Protein AF-A0A2V7ZBU6-F1 (afdb_monomer_lite)

pLDDT: mean 91.26, std 4.82, range [78.12, 98.06]

Sequence (153 aa):
MPVTIRVPEPNGTVTANSPTIQALNLNPANLALPVVNFLHNTGGKDDFYNLELTANRRMAGGWSLNASYAYRWNRDNANAYFGNNLRVRDDVANPNDAINTQDGRYVFNLWSAKINGTIDARWGLRITPAIRMQSGQPYARTFLATMNYGSQR

Radius of gyration: 23.95 Å; chains: 1; bounding box: 58×20×69 Å

Structure (mmCIF, N/CA/C/O backbone):
data_AF-A0A2V7ZBU6-F1
#
_entry.id   AF-A0A2V7ZBU6-F1
#
loop_
_atom_site.group_PDB
_atom_site.id
_atom_site.type_symbol
_atom_site.label_atom_id
_atom_site.label_alt_id
_atom_site.label_comp_id
_atom_site.label_asym_id
_atom_site.label_entity_id
_atom_site.label_seq_id
_atom_site.pdbx_PDB_ins_code
_atom_site.Cartn_x
_atom_site.Cartn_y
_atom_site.Cartn_z
_atom_site.occupancy
_atom_site.B_iso_or_equiv
_atom_site.auth_seq_id
_atom_site.auth_comp_id
_atom_site.auth_asym_id
_atom_site.auth_atom_id
_atom_site.pdbx_PDB_model_num
ATOM 1 N N . MET A 1 1 ? 14.310 6.261 -24.462 1.00 91.62 1 MET A N 1
ATOM 2 C CA . MET A 1 1 ? 13.533 7.115 -25.383 1.00 91.62 1 MET A CA 1
ATOM 3 C C . MET A 1 1 ? 12.139 7.290 -24.812 1.00 91.62 1 MET A C 1
ATOM 5 O O . MET A 1 1 ? 11.522 6.267 -24.543 1.00 91.62 1 MET A O 1
ATOM 9 N N . PRO A 1 2 ? 11.658 8.521 -24.577 1.00 92.94 2 PRO A N 1
ATOM 10 C CA . PRO A 1 2 ? 10.305 8.753 -24.072 1.00 92.94 2 PRO A CA 1
ATOM 11 C C . PRO A 1 2 ? 9.236 8.113 -24.962 1.00 92.94 2 PRO A C 1
ATOM 13 O O . PRO A 1 2 ? 9.356 8.128 -26.187 1.00 92.94 2 PRO A O 1
ATOM 16 N N . VAL A 1 3 ? 8.207 7.543 -24.345 1.00 94.06 3 VAL A N 1
ATOM 17 C CA . VAL A 1 3 ? 7.033 6.980 -25.010 1.00 94.06 3 VAL A CA 1
ATOM 18 C C . VAL A 1 3 ? 5.782 7.303 -24.200 1.00 94.06 3 VAL A C 1
ATOM 20 O O . VAL A 1 3 ? 5.770 7.194 -22.975 1.00 94.06 3 VAL A O 1
ATOM 23 N N . THR A 1 4 ? 4.716 7.681 -24.899 1.00 93.75 4 THR A N 1
ATOM 24 C CA . THR A 1 4 ? 3.403 7.917 -24.296 1.00 93.75 4 THR A CA 1
ATOM 25 C C . THR A 1 4 ? 2.603 6.621 -24.298 1.00 93.75 4 THR A C 1
ATOM 27 O O . THR A 1 4 ? 2.373 6.037 -25.357 1.00 93.75 4 THR A O 1
ATOM 30 N N . ILE A 1 5 ? 2.133 6.198 -23.128 1.00 91.94 5 ILE A N 1
ATOM 31 C CA . ILE A 1 5 ? 1.327 4.987 -22.954 1.00 91.94 5 ILE A CA 1
ATOM 32 C C . ILE A 1 5 ? -0.066 5.393 -22.509 1.00 91.94 5 ILE A C 1
ATOM 34 O O . ILE A 1 5 ? -0.221 6.155 -21.557 1.00 91.94 5 ILE A O 1
ATOM 38 N N . ARG A 1 6 ? -1.090 4.875 -23.187 1.00 92.00 6 ARG A N 1
ATOM 39 C CA . ARG A 1 6 ? -2.480 5.038 -22.757 1.00 92.00 6 ARG A CA 1
ATOM 40 C C . ARG A 1 6 ? -2.797 4.014 -21.680 1.00 92.00 6 ARG A C 1
ATOM 42 O O . ARG A 1 6 ? -2.558 2.824 -21.863 1.00 92.00 6 ARG A O 1
ATOM 49 N N . VAL A 1 7 ? -3.342 4.488 -20.571 1.00 91.00 7 VAL A N 1
ATOM 50 C CA . VAL A 1 7 ? -3.746 3.644 -19.456 1.00 91.00 7 VAL A CA 1
ATOM 51 C C . VAL A 1 7 ? -5.072 2.974 -19.813 1.00 91.00 7 VAL A C 1
ATOM 53 O O . VAL A 1 7 ? -6.025 3.690 -20.116 1.00 91.00 7 VAL A O 1
ATOM 56 N N . PRO A 1 8 ? -5.169 1.637 -19.780 1.00 90.50 8 PRO A N 1
ATOM 57 C CA . PRO A 1 8 ? -6.413 0.950 -20.083 1.00 90.50 8 PRO A CA 1
ATOM 58 C C . PRO A 1 8 ? -7.505 1.276 -19.056 1.00 90.50 8 PRO A C 1
ATOM 60 O O . PRO A 1 8 ? -7.246 1.557 -17.880 1.00 90.50 8 PRO A O 1
ATOM 63 N N . GLU A 1 9 ? -8.747 1.215 -19.516 1.00 88.00 9 GLU A N 1
ATOM 64 C CA . GLU A 1 9 ? -9.938 1.245 -18.678 1.00 88.00 9 GLU A CA 1
ATOM 65 C C . GLU A 1 9 ? -10.006 -0.006 -17.780 1.00 88.00 9 GLU A C 1
ATOM 67 O O . GLU A 1 9 ? -9.314 -0.994 -18.038 1.00 88.00 9 GLU A O 1
ATOM 72 N N . PRO A 1 10 ? -10.845 -0.025 -16.726 1.00 84.94 10 PRO A N 1
ATOM 73 C CA . PRO A 1 10 ? -10.968 -1.189 -15.840 1.00 84.94 10 PRO A CA 1
ATOM 74 C C . PRO A 1 10 ? -11.318 -2.509 -16.550 1.00 84.94 10 PRO A C 1
ATOM 76 O O . PRO A 1 10 ? -11.011 -3.579 -16.038 1.00 84.94 10 PRO A O 1
ATOM 79 N N . ASN A 1 11 ? -11.934 -2.445 -17.735 1.00 86.25 11 ASN A N 1
ATOM 80 C CA . ASN A 1 11 ? -12.237 -3.601 -18.587 1.00 86.25 11 ASN A CA 1
ATOM 81 C C . ASN A 1 11 ? -11.078 -4.000 -19.533 1.00 86.25 11 ASN A C 1
ATOM 83 O O . ASN A 1 11 ? -11.270 -4.836 -20.411 1.00 86.25 11 ASN A O 1
ATOM 87 N N . GLY A 1 12 ? -9.905 -3.374 -19.406 1.00 83.44 12 GLY A N 1
ATOM 88 C CA . GLY A 1 12 ? -8.722 -3.618 -20.234 1.00 83.44 12 GLY A CA 1
ATOM 89 C C . GLY A 1 12 ? -8.717 -2.904 -21.590 1.00 83.44 12 GLY A C 1
ATOM 90 O O . GLY A 1 12 ? -7.721 -2.981 -22.306 1.00 83.44 12 GLY A O 1
ATOM 91 N N . THR A 1 13 ? -9.790 -2.202 -21.963 1.00 88.44 13 THR A N 1
ATOM 92 C CA . THR A 1 13 ? -9.856 -1.503 -23.255 1.00 88.44 13 THR A CA 1
ATOM 93 C C . THR A 1 13 ? -9.084 -0.189 -23.225 1.00 88.44 13 THR A C 1
ATOM 95 O O . THR A 1 13 ? -9.035 0.496 -22.207 1.00 88.44 13 THR A O 1
ATOM 98 N N . VAL A 1 14 ? -8.476 0.180 -24.350 1.00 89.19 14 VAL A N 1
ATOM 99 C CA . VAL A 1 14 ? -7.797 1.469 -24.519 1.00 89.19 14 VAL A CA 1
ATOM 100 C C . VAL A 1 14 ? -8.620 2.322 -25.471 1.00 89.19 14 VAL A C 1
ATOM 102 O O . VAL A 1 14 ? -8.885 1.911 -26.599 1.00 89.19 14 VAL A O 1
ATOM 105 N N . THR A 1 15 ? -9.007 3.518 -25.034 1.00 88.56 15 THR A N 1
ATOM 106 C CA . THR A 1 15 ? -9.783 4.456 -25.853 1.00 88.56 15 THR A CA 1
ATOM 107 C C . THR A 1 15 ? -8.974 5.711 -26.181 1.00 88.56 15 THR A C 1
ATOM 109 O O . THR A 1 15 ? -7.960 6.018 -25.548 1.00 88.56 15 THR A O 1
ATOM 112 N N . ALA A 1 16 ? -9.425 6.474 -27.180 1.00 84.94 16 ALA A N 1
ATOM 113 C CA . ALA A 1 16 ? -8.779 7.727 -27.578 1.00 84.94 16 ALA A CA 1
ATOM 114 C C . ALA A 1 16 ? -8.754 8.786 -26.456 1.00 84.94 16 ALA A C 1
ATOM 116 O O . ALA A 1 16 ? -7.875 9.649 -26.460 1.00 84.94 16 ALA A O 1
ATOM 117 N N . ASN A 1 17 ? -9.659 8.680 -25.479 1.00 86.12 17 ASN A N 1
ATOM 118 C CA . ASN A 1 17 ? -9.763 9.592 -24.338 1.00 86.12 17 ASN A CA 1
ATOM 119 C C . ASN A 1 17 ? -9.152 9.018 -23.053 1.00 86.12 17 ASN A C 1
ATOM 121 O O . ASN A 1 17 ? -9.195 9.675 -22.015 1.00 86.12 17 ASN A O 1
ATOM 125 N N . SER A 1 18 ? -8.587 7.808 -23.104 1.00 89.25 18 SER A N 1
ATOM 126 C CA . SER A 1 18 ? -7.975 7.204 -21.927 1.00 89.25 18 SER A CA 1
ATOM 127 C C . SER A 1 18 ? -6.769 8.034 -21.456 1.00 89.25 18 SER A C 1
ATOM 129 O O . SER A 1 18 ? -6.002 8.517 -22.302 1.00 89.25 18 SER A O 1
ATOM 131 N N . PRO A 1 19 ? -6.572 8.184 -20.129 1.00 90.75 19 PRO A N 1
ATOM 132 C CA . PRO A 1 19 ? -5.430 8.898 -19.567 1.00 90.75 19 PRO A CA 1
ATOM 133 C C . PRO A 1 19 ? -4.103 8.365 -20.105 1.00 90.75 19 PRO A C 1
ATOM 135 O O . PRO A 1 19 ? -3.991 7.185 -20.435 1.00 90.75 19 PRO A O 1
ATOM 138 N N . THR A 1 20 ? -3.077 9.209 -20.153 1.00 92.31 20 THR A N 1
ATOM 139 C CA . THR A 1 20 ? -1.745 8.816 -20.629 1.00 92.31 20 THR A CA 1
ATOM 140 C C . THR A 1 20 ? -0.682 8.979 -19.557 1.00 92.31 20 THR A C 1
ATOM 142 O O . THR A 1 20 ? -0.715 9.953 -18.807 1.00 92.31 20 THR A O 1
ATOM 145 N N . ILE A 1 21 ? 0.301 8.083 -19.548 1.00 91.94 21 ILE A N 1
ATOM 146 C CA . ILE A 1 21 ? 1.533 8.207 -18.765 1.00 91.94 21 ILE A CA 1
ATOM 147 C C . ILE A 1 21 ? 2.746 8.296 -19.694 1.00 91.94 21 ILE A C 1
ATOM 149 O O . ILE A 1 21 ? 2.715 7.797 -20.821 1.00 91.94 21 ILE A O 1
ATOM 153 N N . GLN A 1 22 ? 3.814 8.930 -19.217 1.00 93.56 22 GLN A N 1
ATOM 154 C CA . GLN A 1 22 ? 5.112 8.917 -19.886 1.00 93.56 22 GLN A CA 1
ATOM 155 C C . GLN A 1 22 ? 5.959 7.774 -19.332 1.00 93.56 22 GLN A C 1
ATOM 157 O O . GLN A 1 22 ? 6.049 7.599 -18.120 1.00 93.56 22 GLN A O 1
ATOM 162 N N . ALA A 1 23 ? 6.587 7.026 -20.229 1.00 93.81 23 ALA A N 1
ATOM 163 C CA . ALA A 1 23 ? 7.519 5.955 -19.912 1.00 93.81 23 ALA A CA 1
ATOM 164 C C . ALA A 1 23 ? 8.720 6.008 -20.861 1.00 93.81 23 ALA A C 1
ATOM 166 O O . ALA A 1 23 ? 8.846 6.906 -21.696 1.00 93.81 23 ALA A O 1
ATOM 167 N N . LEU A 1 24 ? 9.629 5.049 -20.735 1.00 93.44 24 LEU A N 1
ATOM 168 C CA . LEU A 1 24 ? 10.883 4.999 -21.468 1.00 93.44 24 LEU A CA 1
ATOM 169 C C . LEU A 1 24 ? 11.039 3.659 -22.189 1.00 93.44 24 LEU A C 1
ATOM 171 O O . LEU A 1 24 ? 11.101 2.609 -21.561 1.00 93.44 24 LEU A O 1
ATOM 175 N N . ASN A 1 25 ? 11.170 3.719 -23.512 1.00 93.81 25 ASN A N 1
ATOM 176 C CA . ASN A 1 25 ? 11.621 2.627 -24.371 1.00 93.81 25 ASN A CA 1
ATOM 177 C C . ASN A 1 25 ? 13.152 2.573 -24.455 1.00 93.81 25 ASN A C 1
ATOM 179 O O . ASN A 1 25 ? 13.834 3.596 -24.297 1.00 93.81 25 ASN A O 1
ATOM 183 N N . LEU A 1 26 ? 13.698 1.407 -24.807 1.00 91.31 26 LEU A N 1
ATOM 184 C CA . LEU A 1 26 ? 15.095 1.311 -25.223 1.00 91.31 26 LEU A CA 1
ATOM 185 C C . LEU A 1 26 ? 15.318 2.090 -26.527 1.00 91.31 26 LEU A C 1
ATOM 187 O O . LEU A 1 26 ? 14.432 2.198 -27.377 1.00 91.31 26 LEU A O 1
ATOM 191 N N . ASN A 1 27 ? 16.519 2.644 -26.689 1.00 92.56 27 ASN A N 1
ATOM 192 C CA . ASN A 1 27 ? 16.943 3.234 -27.958 1.00 92.56 27 ASN A CA 1
ATOM 193 C C . ASN A 1 27 ? 16.979 2.139 -29.050 1.00 92.56 27 ASN A C 1
ATOM 195 O O . ASN A 1 27 ? 17.587 1.098 -28.792 1.00 92.56 27 ASN A O 1
ATOM 199 N N . PRO A 1 28 ? 16.389 2.347 -30.248 1.00 91.56 28 PRO A N 1
ATOM 200 C CA . PRO A 1 28 ? 16.443 1.380 -31.348 1.00 91.56 28 PRO A CA 1
ATOM 201 C C . PRO A 1 28 ? 17.849 0.863 -31.681 1.00 91.56 28 PRO A C 1
ATOM 203 O O . PRO A 1 28 ? 18.005 -0.321 -31.963 1.00 91.56 28 PRO A O 1
ATOM 206 N N . ALA A 1 29 ? 18.878 1.711 -31.581 1.00 92.06 29 ALA A N 1
ATOM 207 C CA . ALA A 1 29 ? 20.262 1.291 -31.807 1.00 92.06 29 ALA A CA 1
ATOM 208 C C . ALA A 1 29 ? 20.732 0.242 -30.782 1.00 92.06 29 ALA A C 1
ATOM 210 O O . ALA A 1 29 ? 21.437 -0.694 -31.141 1.00 92.06 29 ALA A O 1
ATOM 211 N N . ASN A 1 30 ? 20.300 0.363 -29.523 1.00 89.75 30 ASN A N 1
ATOM 212 C CA . ASN A 1 30 ? 20.647 -0.576 -28.455 1.00 89.75 30 ASN A CA 1
ATOM 213 C C . ASN A 1 30 ? 19.804 -1.855 -28.526 1.00 89.75 30 ASN A C 1
ATOM 215 O O . ASN A 1 30 ? 20.267 -2.905 -28.102 1.00 89.75 30 ASN A O 1
ATOM 219 N N . LEU A 1 31 ? 18.580 -1.771 -29.059 1.00 89.31 31 LEU A N 1
ATOM 220 C CA . LEU A 1 31 ? 17.699 -2.926 -29.251 1.00 89.31 31 LEU A CA 1
ATOM 221 C C . LEU A 1 31 ? 18.249 -3.909 -30.298 1.00 89.31 31 LEU A C 1
ATOM 223 O O . LEU A 1 31 ? 17.988 -5.103 -30.213 1.00 89.31 31 LEU A O 1
ATOM 227 N N . ALA A 1 32 ? 19.007 -3.407 -31.276 1.00 90.56 32 ALA A N 1
ATOM 228 C CA . ALA A 1 32 ? 19.638 -4.218 -32.315 1.00 90.56 32 ALA A CA 1
ATOM 229 C C . ALA A 1 32 ? 20.928 -4.927 -31.852 1.00 90.56 32 ALA A C 1
ATOM 231 O O . ALA A 1 32 ? 21.475 -5.743 -32.594 1.00 90.56 32 ALA A O 1
ATOM 232 N N . LEU A 1 33 ? 21.436 -4.610 -30.656 1.00 91.75 33 LEU A N 1
ATOM 233 C CA . LEU A 1 33 ? 22.631 -5.246 -30.109 1.00 91.75 33 LEU A CA 1
ATOM 234 C C . LEU A 1 33 ? 22.292 -6.613 -29.489 1.00 91.75 33 LEU A C 1
ATOM 236 O O . LEU A 1 33 ? 21.185 -6.802 -28.981 1.00 91.75 33 LEU A O 1
ATOM 240 N N . PRO A 1 34 ? 23.242 -7.567 -29.469 1.00 91.31 34 PRO A N 1
ATOM 241 C CA . PRO A 1 34 ? 23.078 -8.809 -28.723 1.00 91.31 34 PRO A CA 1
ATOM 242 C C . PRO A 1 34 ? 22.784 -8.553 -27.239 1.00 91.31 34 PRO A C 1
ATOM 244 O O . PRO A 1 34 ? 23.379 -7.672 -26.616 1.00 91.31 34 PRO A O 1
ATOM 247 N N . VAL A 1 35 ? 21.893 -9.358 -26.658 1.00 87.81 35 VAL A N 1
ATOM 248 C CA . VAL A 1 35 ? 21.558 -9.277 -25.231 1.00 87.81 35 VAL A CA 1
ATOM 249 C C . VAL A 1 35 ? 22.751 -9.731 -24.393 1.00 87.81 35 VAL A C 1
ATOM 251 O O . VAL A 1 35 ? 23.244 -10.847 -24.554 1.00 87.81 35 VAL A O 1
ATOM 254 N N . VAL A 1 36 ? 23.177 -8.883 -23.457 1.00 87.75 36 VAL A N 1
ATOM 255 C CA . VAL A 1 36 ? 24.208 -9.206 -22.466 1.00 87.75 36 VAL A CA 1
ATOM 256 C C . VAL A 1 36 ? 23.559 -9.304 -21.092 1.00 87.75 36 VAL A C 1
ATOM 258 O O . VAL A 1 36 ? 22.963 -8.344 -20.609 1.00 87.75 36 VAL A O 1
ATOM 261 N N . ASN A 1 37 ? 23.700 -10.461 -20.450 1.00 84.50 37 ASN A N 1
ATOM 262 C CA . ASN A 1 37 ? 23.246 -10.673 -19.080 1.00 84.50 37 ASN A CA 1
ATOM 263 C C . ASN A 1 37 ? 24.413 -10.453 -18.120 1.00 84.50 37 ASN A C 1
ATOM 265 O O . ASN A 1 37 ? 25.474 -11.051 -18.287 1.00 84.50 37 ASN A O 1
ATOM 269 N N . PHE A 1 38 ? 24.205 -9.630 -17.098 1.00 83.50 38 PHE A N 1
ATOM 270 C CA . PHE A 1 38 ? 25.185 -9.410 -16.043 1.00 83.50 38 PHE A CA 1
ATOM 271 C C . PHE A 1 38 ? 24.516 -9.469 -14.675 1.00 83.50 38 PHE A C 1
ATOM 273 O O . PHE A 1 38 ? 23.370 -9.050 -14.497 1.00 83.50 38 PHE A O 1
ATOM 280 N N . LEU A 1 39 ? 25.253 -10.001 -13.705 1.00 85.25 39 LEU A N 1
ATOM 281 C CA . LEU A 1 39 ? 24.860 -9.995 -12.307 1.00 85.25 39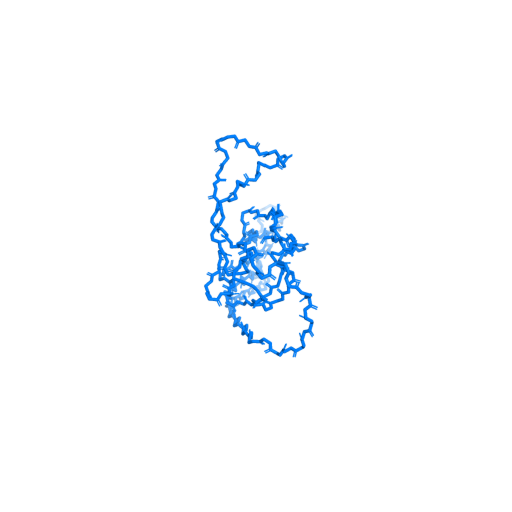 LEU A CA 1
ATOM 282 C C . LEU A 1 39 ? 25.474 -8.764 -11.648 1.00 85.25 39 LEU A C 1
ATOM 284 O O . LEU A 1 39 ? 26.683 -8.555 -11.721 1.00 85.25 39 LEU A O 1
ATOM 288 N N . HIS A 1 40 ? 24.644 -7.961 -11.001 1.00 82.88 40 HIS A N 1
ATOM 289 C CA . HIS A 1 40 ? 25.096 -6.866 -10.161 1.00 82.88 40 HIS A CA 1
ATOM 290 C C . HIS A 1 40 ? 24.174 -6.756 -8.953 1.00 82.88 40 HIS A C 1
ATOM 292 O O . HIS A 1 40 ? 22.998 -7.110 -9.033 1.00 82.88 40 HIS A O 1
ATOM 298 N N . ASN A 1 41 ? 24.719 -6.259 -7.847 1.00 80.56 41 ASN A N 1
ATOM 299 C CA . ASN A 1 41 ? 23.907 -5.881 -6.705 1.00 80.56 41 ASN A CA 1
ATOM 300 C C . ASN A 1 41 ? 23.360 -4.485 -6.961 1.00 80.56 41 ASN A C 1
ATOM 302 O O . ASN A 1 41 ? 24.113 -3.538 -7.196 1.00 80.56 41 ASN A O 1
ATOM 306 N N . THR A 1 42 ? 22.049 -4.372 -6.912 1.00 78.12 42 THR A N 1
ATOM 307 C CA . THR A 1 42 ? 21.342 -3.106 -6.953 1.00 78.12 42 THR A CA 1
ATOM 308 C C . THR A 1 42 ? 21.223 -2.534 -5.548 1.00 78.12 42 THR A C 1
ATOM 310 O O . THR A 1 42 ? 21.148 -3.255 -4.551 1.00 78.12 42 THR A O 1
ATOM 313 N N . GLY A 1 43 ? 21.261 -1.206 -5.453 1.00 78.69 43 GLY A N 1
ATOM 314 C CA . GLY A 1 43 ? 20.958 -0.530 -4.199 1.00 78.69 43 GLY A CA 1
ATOM 315 C C . GLY A 1 43 ? 19.468 -0.654 -3.893 1.00 78.69 43 GLY A C 1
ATOM 316 O O . GLY A 1 43 ? 18.632 -0.433 -4.766 1.00 78.69 43 GLY A O 1
ATOM 317 N N . GLY A 1 44 ? 19.143 -0.966 -2.645 1.00 82.31 44 GLY A N 1
ATOM 318 C CA . GLY A 1 44 ? 17.779 -0.985 -2.131 1.00 82.31 44 GLY A CA 1
ATOM 319 C C . GLY A 1 44 ? 17.781 -0.561 -0.672 1.00 82.31 44 GLY A C 1
ATOM 320 O O . GLY A 1 44 ? 18.745 -0.815 0.055 1.00 82.31 44 GLY A O 1
ATOM 321 N N . LYS A 1 45 ? 16.726 0.133 -0.246 1.00 87.75 45 LYS A N 1
ATOM 322 C CA . LYS A 1 45 ? 16.552 0.510 1.153 1.00 87.75 45 LYS A CA 1
ATOM 323 C C . LYS A 1 45 ? 15.083 0.443 1.523 1.00 87.75 45 LYS A C 1
ATOM 325 O O . LYS A 1 45 ? 14.246 1.048 0.859 1.00 87.75 45 LYS A O 1
ATOM 330 N N . ASP A 1 46 ? 14.811 -0.155 2.671 1.00 91.81 46 ASP A N 1
ATOM 331 C CA . ASP A 1 46 ? 13.473 -0.228 3.236 1.00 91.81 46 ASP A CA 1
ATOM 332 C C . ASP A 1 46 ? 13.469 0.412 4.618 1.00 91.81 46 ASP A C 1
ATOM 334 O O . ASP A 1 46 ? 14.248 0.046 5.493 1.00 91.81 46 ASP A O 1
ATOM 338 N N . ASP A 1 47 ? 12.602 1.405 4.795 1.00 95.06 47 ASP A N 1
ATOM 339 C CA . ASP A 1 47 ? 12.394 2.094 6.058 1.00 95.06 47 ASP A CA 1
ATOM 340 C C . ASP A 1 47 ? 10.927 1.900 6.449 1.00 95.06 47 ASP A C 1
ATOM 342 O O . ASP A 1 47 ? 10.012 2.262 5.701 1.00 95.06 47 ASP A O 1
ATOM 346 N N . PHE A 1 48 ? 10.709 1.336 7.635 1.00 95.50 48 PHE A N 1
ATOM 347 C CA . PHE A 1 48 ? 9.384 1.096 8.191 1.00 95.50 48 PHE A CA 1
ATOM 348 C C . PHE A 1 48 ? 9.277 1.736 9.563 1.00 95.50 48 PHE A C 1
ATOM 350 O O . PHE A 1 48 ? 10.134 1.540 10.423 1.00 95.50 48 PHE A O 1
ATOM 357 N N . TYR A 1 49 ? 8.190 2.465 9.772 1.00 97.19 49 TYR A N 1
ATOM 358 C CA . TYR A 1 49 ? 7.910 3.140 11.024 1.00 97.19 49 TYR A CA 1
ATOM 359 C C . TYR A 1 49 ? 6.501 2.786 11.471 1.00 97.19 49 TYR A C 1
ATOM 361 O O . TYR A 1 49 ? 5.562 2.857 10.676 1.00 97.19 49 TYR A O 1
ATOM 369 N N . ASN A 1 50 ? 6.365 2.415 12.742 1.00 97.00 50 ASN A N 1
ATOM 370 C CA . ASN A 1 50 ? 5.103 1.983 13.323 1.00 97.00 50 ASN A CA 1
ATOM 371 C C . ASN A 1 50 ? 4.786 2.810 14.569 1.00 97.00 50 ASN A C 1
ATOM 373 O O . ASN A 1 50 ? 5.654 3.066 15.403 1.00 97.00 50 ASN A O 1
ATOM 377 N N . LEU A 1 51 ? 3.518 3.176 14.701 1.00 97.50 51 LEU A N 1
ATOM 378 C CA . LEU A 1 51 ? 2.906 3.703 15.909 1.00 97.50 51 LEU A CA 1
ATOM 379 C C . LEU A 1 51 ? 1.780 2.753 16.312 1.00 97.50 51 LEU A C 1
ATOM 381 O O . LEU A 1 51 ? 0.823 2.558 15.560 1.00 97.50 51 LEU A O 1
ATOM 385 N N . GLU A 1 52 ? 1.883 2.190 17.510 1.00 97.88 52 GLU A N 1
ATOM 386 C CA . GLU A 1 52 ? 0.913 1.235 18.038 1.00 97.88 52 GLU A CA 1
ATOM 387 C C . GLU A 1 52 ? 0.353 1.736 19.367 1.00 97.88 52 GLU A C 1
ATOM 389 O O . GLU A 1 52 ? 1.092 2.077 20.289 1.00 97.88 52 GLU A O 1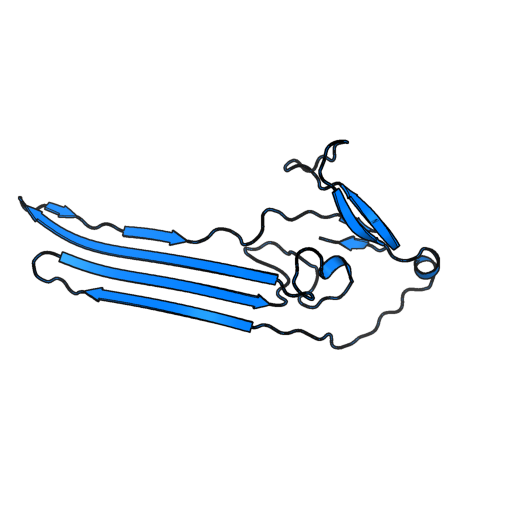
ATOM 394 N N . LEU A 1 53 ? -0.974 1.784 19.462 1.00 98.06 53 LEU A N 1
ATOM 395 C CA . LEU A 1 53 ? -1.707 2.167 20.661 1.00 98.06 53 LEU A CA 1
ATOM 396 C C . LEU A 1 53 ? -2.631 1.025 21.057 1.00 98.06 53 LEU A C 1
ATOM 398 O O . LEU A 1 53 ? -3.399 0.510 20.242 1.00 98.06 53 LEU A O 1
ATOM 402 N N . THR A 1 54 ? -2.589 0.647 22.328 1.00 97.69 54 THR A N 1
ATOM 403 C CA . THR A 1 54 ? -3.476 -0.376 22.880 1.00 97.69 54 THR A CA 1
ATOM 404 C C . THR A 1 54 ? -4.120 0.136 24.157 1.00 97.69 54 THR A C 1
ATOM 406 O O . THR A 1 54 ? -3.492 0.815 24.966 1.00 97.69 54 THR A O 1
ATOM 409 N N . ALA A 1 55 ? -5.401 -0.170 24.324 1.00 97.06 55 ALA A N 1
ATOM 410 C CA . ALA A 1 55 ? -6.158 0.167 25.514 1.00 97.06 55 ALA A CA 1
ATOM 411 C C . ALA A 1 55 ? -6.939 -1.058 25.974 1.00 97.06 55 ALA A C 1
ATOM 413 O O . ALA A 1 55 ? -7.630 -1.718 25.192 1.00 97.06 55 ALA A O 1
ATOM 414 N N . ASN A 1 56 ? -6.846 -1.355 27.266 1.00 97.81 56 ASN A N 1
ATOM 415 C CA . ASN A 1 56 ? -7.602 -2.430 27.876 1.00 97.81 56 ASN A CA 1
ATOM 416 C C . ASN A 1 56 ? -8.228 -1.967 29.184 1.00 97.81 56 ASN A C 1
ATOM 418 O O . ASN A 1 56 ? -7.569 -1.382 30.040 1.00 97.81 56 ASN A O 1
ATOM 422 N N . ARG A 1 57 ? -9.506 -2.293 29.342 1.00 97.06 57 ARG A N 1
ATOM 423 C CA . ARG A 1 57 ? -10.233 -2.162 30.589 1.00 97.06 57 ARG A CA 1
ATOM 424 C C . ARG A 1 57 ? -10.985 -3.455 30.849 1.00 97.06 57 ARG A C 1
ATOM 426 O O . ARG A 1 57 ? -11.839 -3.867 30.062 1.00 97.06 57 ARG A O 1
ATOM 433 N N . ARG A 1 58 ? -10.674 -4.076 31.984 1.00 96.06 58 ARG A N 1
ATOM 434 C CA . ARG A 1 58 ? -11.435 -5.215 32.504 1.00 96.06 58 ARG A CA 1
ATOM 435 C C . ARG A 1 58 ? -12.840 -4.773 32.906 1.00 96.06 58 ARG A C 1
ATOM 437 O O . ARG A 1 58 ? -13.084 -3.586 33.103 1.00 96.06 58 ARG A O 1
ATOM 444 N N . MET A 1 59 ? -13.755 -5.732 33.024 1.00 96.56 59 MET A N 1
ATOM 445 C CA . MET A 1 59 ? -15.135 -5.452 33.412 1.00 96.56 59 MET A CA 1
ATOM 446 C C . MET A 1 59 ? -15.175 -4.709 34.752 1.00 96.56 59 MET A C 1
ATOM 448 O O . MET A 1 59 ? -14.778 -5.253 35.779 1.00 96.56 59 MET A O 1
ATOM 452 N N . ALA A 1 60 ? -15.630 -3.460 34.729 1.00 95.31 60 ALA A N 1
ATOM 453 C CA . ALA A 1 60 ? -15.766 -2.621 35.912 1.00 95.31 60 ALA A CA 1
ATOM 454 C C . ALA A 1 60 ? -16.877 -1.593 35.690 1.00 95.31 60 ALA A C 1
ATOM 456 O O . ALA A 1 60 ? -17.000 -1.029 34.600 1.00 95.31 60 ALA A O 1
ATOM 457 N N . GLY A 1 61 ? -17.701 -1.332 36.706 1.00 93.06 61 GLY A N 1
ATOM 458 C CA . GLY A 1 61 ? -18.806 -0.371 36.590 1.00 93.06 61 GLY A CA 1
ATOM 459 C C . GLY A 1 61 ? -19.743 -0.648 35.405 1.00 93.06 61 GLY A C 1
ATOM 460 O O . GLY A 1 61 ? -20.163 0.291 34.739 1.00 93.06 61 GLY A O 1
ATOM 461 N N . GLY A 1 62 ? -19.996 -1.926 35.094 1.00 95.06 62 GLY A N 1
ATOM 462 C CA . GLY A 1 62 ? -20.918 -2.337 34.030 1.00 95.06 62 GLY A CA 1
ATOM 463 C C . GLY A 1 62 ? -20.358 -2.324 32.605 1.00 95.06 62 GLY A C 1
ATOM 464 O O . GLY A 1 62 ? -21.128 -2.525 31.673 1.00 95.06 62 GLY A O 1
ATOM 465 N N . TRP A 1 63 ? -19.054 -2.112 32.390 1.00 96.81 63 TRP A N 1
ATOM 466 C CA . TRP A 1 63 ? -18.489 -2.205 31.038 1.00 96.81 63 TRP A CA 1
ATOM 467 C C . TRP A 1 63 ? -17.052 -2.722 30.982 1.00 96.81 63 TRP A C 1
ATOM 469 O O . TRP A 1 63 ? -16.313 -2.657 31.965 1.00 96.81 63 TRP A O 1
ATOM 479 N N . SER A 1 64 ? -16.644 -3.216 29.815 1.00 97.88 64 SER A N 1
ATOM 480 C CA . SER A 1 64 ? -15.274 -3.591 29.460 1.00 97.88 64 SER A CA 1
ATOM 481 C C . SER A 1 64 ? -14.905 -3.036 28.085 1.00 97.88 64 SER A C 1
ATOM 483 O O . SER A 1 64 ? -15.775 -2.738 27.265 1.00 97.88 64 SER A O 1
ATOM 485 N N . LEU A 1 65 ? -13.604 -2.895 27.834 1.00 97.56 65 LEU A N 1
ATOM 486 C CA . LEU A 1 65 ? -13.081 -2.403 26.563 1.00 97.56 65 LEU A CA 1
ATOM 487 C C . LEU A 1 65 ? -11.749 -3.069 26.234 1.00 97.56 65 LEU A C 1
ATOM 489 O O . LEU A 1 65 ? -10.865 -3.208 27.079 1.00 97.56 65 LEU A O 1
ATOM 493 N N . ASN A 1 66 ? -11.579 -3.412 24.972 1.00 97.94 66 ASN A N 1
ATOM 494 C CA . ASN A 1 66 ? -10.308 -3.735 24.363 1.00 97.94 66 ASN A CA 1
ATOM 495 C C . ASN A 1 66 ? -10.252 -3.020 23.009 1.00 97.94 66 ASN A C 1
ATOM 497 O O . ASN A 1 66 ? -11.080 -3.246 22.127 1.00 97.94 66 ASN A O 1
ATOM 501 N N . ALA A 1 67 ? -9.292 -2.115 22.875 1.00 97.75 67 ALA A N 1
ATOM 502 C CA . ALA A 1 67 ? -9.081 -1.343 21.667 1.00 97.75 67 ALA A CA 1
ATOM 503 C C . ALA A 1 67 ? -7.611 -1.405 21.254 1.00 97.75 67 ALA A C 1
ATOM 505 O O . ALA A 1 67 ? -6.710 -1.401 22.095 1.00 97.75 67 ALA A O 1
ATOM 506 N N . SER A 1 68 ? -7.375 -1.447 19.950 1.00 97.94 68 SER A N 1
ATOM 507 C CA . SER A 1 68 ? -6.047 -1.400 19.352 1.00 97.94 68 SER A CA 1
ATOM 508 C C . SER A 1 68 ? -6.073 -0.515 18.118 1.00 97.94 68 SER A C 1
ATOM 510 O O . SER A 1 68 ? -6.983 -0.642 17.294 1.00 97.94 68 SER A O 1
ATOM 512 N N . TYR A 1 69 ? -5.052 0.312 17.960 1.00 98.00 69 TYR A N 1
ATOM 513 C CA . TYR A 1 69 ? -4.802 1.100 16.766 1.00 98.00 69 TYR A CA 1
ATOM 514 C C . TYR A 1 69 ? -3.351 0.902 16.341 1.00 98.00 69 TYR A C 1
ATOM 516 O O . TYR A 1 69 ? -2.445 1.010 17.163 1.00 98.00 69 TYR A O 1
ATOM 524 N N . ALA A 1 70 ? -3.140 0.607 15.066 1.00 98.06 70 ALA A N 1
ATOM 525 C CA . ALA A 1 70 ? -1.818 0.490 14.472 1.00 98.06 70 ALA A CA 1
ATOM 526 C C . ALA A 1 70 ? -1.752 1.405 13.255 1.00 98.06 70 ALA A C 1
ATOM 528 O O . ALA A 1 70 ? -2.633 1.353 12.397 1.00 98.06 70 ALA A O 1
ATOM 529 N N . TYR A 1 71 ? -0.710 2.222 13.182 1.00 97.50 71 TYR A N 1
ATOM 530 C CA . TYR A 1 71 ? -0.408 3.094 12.058 1.00 97.50 71 TYR A CA 1
ATOM 531 C C . TYR A 1 71 ? 1.023 2.829 11.610 1.00 97.50 71 TYR A C 1
ATOM 533 O O . TYR A 1 71 ? 1.949 2.881 12.414 1.00 97.50 71 TYR A O 1
ATOM 541 N N . ARG A 1 72 ? 1.200 2.540 10.326 1.00 95.56 72 ARG A N 1
ATOM 542 C CA . ARG A 1 72 ? 2.495 2.296 9.702 1.00 95.56 72 ARG A CA 1
ATOM 543 C C . ARG A 1 72 ? 2.691 3.282 8.570 1.00 95.56 72 ARG A C 1
ATOM 545 O O . ARG A 1 72 ? 1.777 3.502 7.782 1.00 95.56 72 ARG A O 1
ATOM 552 N N . TRP A 1 73 ? 3.892 3.818 8.451 1.00 95.56 73 TRP A N 1
ATOM 553 C CA . TRP A 1 73 ? 4.329 4.527 7.257 1.00 95.56 73 TRP A CA 1
ATOM 554 C C . TRP A 1 73 ? 5.665 3.968 6.800 1.00 95.56 73 TRP A C 1
ATOM 556 O O . TRP A 1 73 ? 6.459 3.455 7.595 1.00 95.56 73 TRP A O 1
ATOM 566 N N . ASN A 1 74 ? 5.875 4.003 5.493 1.00 94.25 74 ASN A N 1
ATOM 567 C CA . ASN A 1 74 ? 6.985 3.311 4.870 1.00 94.25 74 ASN A CA 1
ATOM 568 C C . ASN A 1 74 ? 7.579 4.113 3.725 1.00 94.25 74 ASN A C 1
ATOM 570 O O . ASN A 1 74 ? 6.919 4.931 3.083 1.00 94.25 74 ASN A O 1
ATOM 574 N N . ARG A 1 75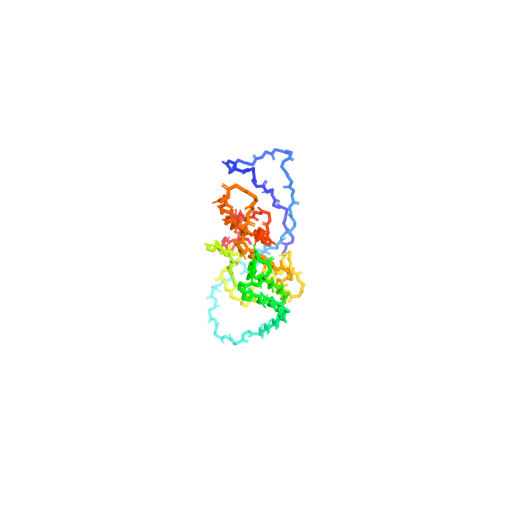 ? 8.850 3.818 3.481 1.00 94.81 75 ARG A N 1
ATOM 575 C CA . ARG A 1 75 ? 9.540 4.100 2.236 1.00 94.81 75 ARG A CA 1
ATOM 576 C C . ARG A 1 75 ? 10.251 2.807 1.871 1.00 94.81 75 ARG A C 1
ATOM 578 O O . ARG A 1 75 ? 11.189 2.432 2.565 1.00 94.81 75 ARG A O 1
ATOM 585 N N . ASP A 1 76 ? 9.798 2.082 0.860 1.00 92.38 76 ASP A N 1
ATOM 586 C CA . ASP A 1 76 ? 10.370 0.760 0.582 1.00 92.38 76 ASP A CA 1
ATOM 587 C C . ASP A 1 76 ? 10.429 0.401 -0.901 1.00 92.38 76 ASP A C 1
ATOM 589 O O . ASP A 1 76 ? 9.801 1.016 -1.765 1.00 92.38 76 ASP A O 1
ATOM 593 N N . ASN A 1 77 ? 11.271 -0.580 -1.174 1.00 92.56 77 ASN A N 1
ATOM 594 C CA . ASN A 1 77 ? 11.562 -1.153 -2.462 1.00 92.56 77 ASN A CA 1
ATOM 595 C C . ASN A 1 77 ? 10.749 -2.437 -2.708 1.00 92.56 77 ASN A C 1
ATOM 597 O O . ASN A 1 77 ? 11.072 -3.172 -3.615 1.00 92.56 77 ASN A O 1
ATOM 601 N N . ALA A 1 78 ? 9.671 -2.751 -1.987 1.00 89.81 78 ALA A N 1
ATOM 602 C CA . ALA A 1 78 ? 8.926 -3.976 -2.287 1.00 89.81 78 ALA A CA 1
ATOM 603 C C . ALA A 1 78 ? 8.371 -3.962 -3.723 1.00 89.81 78 ALA A C 1
ATOM 605 O O . ALA A 1 78 ? 8.010 -2.914 -4.279 1.00 89.81 78 ALA A O 1
ATOM 606 N N . ASN A 1 79 ? 8.294 -5.139 -4.336 1.00 89.38 79 ASN A N 1
ATOM 607 C CA . ASN A 1 79 ? 7.760 -5.320 -5.681 1.00 89.38 79 ASN A CA 1
ATOM 608 C C . ASN A 1 79 ? 6.253 -5.560 -5.725 1.00 89.38 79 ASN A C 1
ATOM 610 O O . ASN A 1 79 ? 5.680 -5.538 -6.814 1.00 89.38 79 ASN A O 1
ATOM 614 N N . ALA A 1 80 ? 5.609 -5.806 -4.584 1.00 89.69 80 ALA A N 1
ATOM 615 C CA . ALA A 1 80 ? 4.215 -6.212 -4.520 1.00 89.69 80 ALA A CA 1
ATOM 616 C C . ALA A 1 80 ? 3.539 -5.782 -3.216 1.00 89.69 80 ALA A C 1
ATOM 618 O O . ALA A 1 80 ? 4.127 -5.844 -2.137 1.00 89.69 80 ALA A O 1
ATOM 619 N N . TYR A 1 81 ? 2.250 -5.447 -3.309 1.00 90.12 81 TYR A N 1
ATOM 620 C CA . TYR A 1 81 ? 1.390 -5.227 -2.147 1.00 90.12 81 TYR A CA 1
ATOM 621 C C . TYR A 1 81 ? 0.002 -5.815 -2.378 1.00 90.12 81 TYR A C 1
ATOM 623 O O . TYR A 1 81 ? -0.569 -5.711 -3.467 1.00 90.12 81 TYR A O 1
ATOM 631 N N . PHE A 1 82 ? -0.575 -6.391 -1.318 1.00 86.19 82 PHE A N 1
ATOM 632 C CA . PHE A 1 82 ? -1.914 -6.993 -1.341 1.00 86.19 82 PHE A CA 1
ATOM 633 C C . PHE A 1 82 ? -2.086 -8.043 -2.457 1.00 86.19 82 PHE A C 1
ATOM 635 O O . PHE A 1 82 ? -3.133 -8.107 -3.094 1.00 86.19 82 PHE A O 1
ATOM 642 N N . GLY A 1 83 ? -1.045 -8.845 -2.711 1.00 86.50 83 GLY A N 1
ATOM 643 C CA . GLY A 1 83 ? -1.060 -9.912 -3.719 1.00 86.50 83 GLY A CA 1
ATOM 644 C C . GLY A 1 83 ? -0.901 -9.444 -5.168 1.00 86.50 83 GLY A C 1
ATOM 645 O O . GLY A 1 83 ? -0.895 -10.279 -6.066 1.00 86.50 83 GLY A O 1
ATOM 646 N N . ASN A 1 84 ? -0.734 -8.141 -5.412 1.00 87.81 84 ASN A N 1
ATOM 647 C CA . ASN A 1 84 ? -0.448 -7.612 -6.741 1.00 87.81 84 ASN A CA 1
ATOM 648 C C . ASN A 1 84 ? 0.999 -7.137 -6.820 1.00 87.81 84 ASN A C 1
ATOM 650 O O . ASN A 1 84 ? 1.420 -6.304 -6.019 1.00 87.81 84 ASN A O 1
ATOM 654 N N . ASN A 1 85 ? 1.731 -7.603 -7.828 1.00 88.75 85 ASN A N 1
ATOM 655 C CA . ASN A 1 85 ? 3.004 -7.004 -8.216 1.00 88.75 85 ASN A CA 1
ATOM 656 C C . ASN A 1 85 ? 2.765 -5.582 -8.732 1.00 88.75 85 ASN A C 1
ATOM 658 O O . ASN A 1 85 ? 1.806 -5.355 -9.468 1.00 88.75 85 ASN A O 1
ATOM 662 N N . LEU A 1 86 ? 3.626 -4.643 -8.370 1.00 87.94 86 LEU A N 1
ATOM 663 C CA . LEU A 1 86 ? 3.711 -3.299 -8.938 1.00 87.94 86 LEU A CA 1
ATOM 664 C C . LEU A 1 86 ? 4.937 -3.171 -9.854 1.00 87.94 86 LEU A C 1
ATOM 666 O O . LEU A 1 86 ? 4.935 -2.334 -10.741 1.00 87.94 86 LEU A O 1
ATOM 670 N N . ARG A 1 87 ? 5.941 -4.038 -9.684 1.00 86.88 87 ARG A N 1
ATOM 671 C CA . ARG A 1 87 ? 7.136 -4.146 -10.535 1.00 86.88 87 ARG A CA 1
ATOM 672 C C . ARG A 1 87 ? 7.652 -5.585 -10.551 1.00 86.88 87 ARG A C 1
ATOM 674 O O . ARG A 1 87 ? 7.141 -6.450 -9.836 1.00 86.88 87 ARG A O 1
ATOM 681 N N . VAL A 1 88 ? 8.632 -5.861 -11.409 1.00 83.19 88 VAL A N 1
ATOM 682 C CA . VAL A 1 88 ? 9.165 -7.221 -11.622 1.00 83.19 88 VAL A CA 1
ATOM 683 C C . VAL A 1 88 ? 10.094 -7.662 -10.484 1.00 83.19 88 VAL A C 1
ATOM 685 O O . VAL A 1 88 ? 10.114 -8.839 -10.130 1.00 83.19 88 VAL A O 1
ATOM 688 N N . ARG A 1 89 ? 10.859 -6.732 -9.911 1.00 83.69 89 ARG A N 1
ATOM 689 C CA . ARG A 1 89 ? 11.840 -6.967 -8.839 1.00 83.69 89 ARG A CA 1
ATOM 690 C C . ARG A 1 89 ? 11.702 -5.897 -7.761 1.00 83.69 89 ARG A C 1
ATOM 692 O O . ARG A 1 89 ? 11.033 -4.902 -8.006 1.00 83.69 89 ARG A O 1
ATOM 699 N N . ASP A 1 90 ? 12.254 -6.129 -6.574 1.00 83.75 90 ASP A N 1
ATOM 700 C CA . ASP A 1 90 ? 12.160 -5.167 -5.464 1.00 83.75 90 ASP A CA 1
ATOM 701 C C . ASP A 1 90 ? 12.996 -3.901 -5.773 1.00 83.75 90 ASP A C 1
ATOM 703 O O . ASP A 1 90 ? 12.587 -2.742 -5.666 1.00 83.75 90 ASP A O 1
ATOM 707 N N . ASP A 1 91 ? 14.188 -4.107 -6.297 1.00 80.94 91 ASP A N 1
ATOM 708 C CA . ASP A 1 91 ? 15.060 -3.046 -6.756 1.00 80.94 91 ASP A CA 1
ATOM 709 C C . ASP A 1 91 ? 14.567 -2.349 -8.036 1.00 80.94 91 ASP A C 1
ATOM 711 O O . ASP A 1 91 ? 13.838 -2.902 -8.861 1.00 80.94 91 ASP A O 1
ATOM 715 N N . VAL A 1 92 ? 15.004 -1.098 -8.212 1.00 85.62 92 VAL A N 1
ATOM 716 C CA . VAL A 1 92 ? 14.802 -0.343 -9.456 1.00 85.62 92 VAL A CA 1
ATOM 717 C C . VAL A 1 92 ? 15.745 -0.913 -10.510 1.00 85.62 92 VAL A C 1
ATOM 719 O O . VAL A 1 92 ? 16.922 -0.557 -10.559 1.00 85.62 92 VAL A O 1
ATOM 722 N N . ALA A 1 93 ? 15.233 -1.800 -11.357 1.00 81.94 93 ALA A N 1
ATOM 723 C CA . ALA A 1 93 ? 16.010 -2.434 -12.416 1.00 81.94 93 ALA A CA 1
ATOM 724 C C . ALA A 1 93 ? 16.026 -1.588 -13.695 1.00 81.94 93 ALA A C 1
ATOM 726 O O . ALA A 1 93 ? 16.940 -1.697 -14.515 1.00 81.94 93 ALA A O 1
ATOM 727 N N . ASN A 1 94 ? 15.008 -0.750 -13.891 1.00 85.44 94 ASN A N 1
ATOM 728 C CA . ASN A 1 94 ? 14.909 0.128 -15.042 1.00 85.44 94 ASN A CA 1
ATOM 729 C C . ASN A 1 94 ? 14.225 1.463 -14.698 1.00 85.44 94 ASN A C 1
ATOM 731 O O . ASN A 1 94 ? 13.501 1.554 -13.709 1.00 85.44 94 ASN A O 1
ATOM 735 N N . PRO A 1 95 ? 14.406 2.510 -15.521 1.00 87.75 95 PRO A N 1
ATOM 736 C CA . PRO A 1 95 ? 13.831 3.825 -15.246 1.00 87.75 95 PRO A CA 1
ATOM 737 C C . PRO A 1 95 ? 12.301 3.856 -15.094 1.00 87.75 95 PRO A C 1
ATOM 739 O O . PRO A 1 95 ? 11.792 4.738 -14.406 1.00 87.75 95 PRO A O 1
ATOM 742 N N . ASN A 1 96 ? 11.560 2.920 -15.702 1.00 90.75 96 ASN A N 1
ATOM 743 C CA . ASN A 1 96 ? 10.103 2.865 -15.546 1.00 90.75 96 ASN A CA 1
ATOM 744 C C . ASN A 1 96 ? 9.683 2.342 -14.165 1.00 90.75 96 ASN A C 1
ATOM 746 O O . ASN A 1 96 ? 8.606 2.707 -13.705 1.00 90.75 96 ASN A O 1
ATOM 750 N N . ASP A 1 97 ? 10.546 1.602 -13.456 1.00 88.75 97 ASP A N 1
ATOM 751 C CA . ASP A 1 97 ? 10.282 1.157 -12.077 1.00 88.75 97 ASP A CA 1
ATOM 752 C C . ASP A 1 97 ? 10.237 2.338 -11.085 1.00 88.75 97 ASP A C 1
ATOM 754 O O . ASP A 1 97 ? 9.789 2.185 -9.950 1.00 88.75 97 ASP A O 1
ATOM 758 N N . ALA A 1 98 ? 10.700 3.526 -11.497 1.00 89.38 98 ALA A N 1
ATOM 759 C CA . ALA A 1 98 ? 10.637 4.744 -10.696 1.00 89.38 98 ALA A CA 1
ATOM 760 C C . ALA A 1 98 ? 9.316 5.528 -10.865 1.00 89.38 98 ALA A C 1
ATOM 762 O O . ALA A 1 98 ? 9.078 6.494 -10.132 1.00 89.38 98 ALA A O 1
ATOM 763 N N . ILE A 1 99 ? 8.438 5.138 -11.796 1.00 89.31 99 ILE A N 1
ATOM 764 C CA . ILE A 1 99 ? 7.151 5.811 -12.017 1.00 89.31 99 ILE A CA 1
ATOM 765 C C . ILE A 1 99 ? 6.262 5.643 -10.776 1.00 89.31 99 ILE A C 1
ATOM 767 O O . ILE A 1 99 ? 6.111 4.546 -10.248 1.00 89.31 99 ILE A O 1
ATOM 771 N N . ASN A 1 100 ? 5.650 6.738 -10.312 1.00 88.50 100 ASN A N 1
ATOM 772 C CA . ASN A 1 100 ? 4.839 6.780 -9.083 1.00 88.50 100 ASN A CA 1
ATOM 773 C C . ASN A 1 100 ? 5.606 6.367 -7.807 1.00 88.50 100 ASN A C 1
ATOM 775 O O . ASN A 1 100 ? 5.010 5.869 -6.851 1.00 88.50 100 ASN A O 1
ATOM 779 N N . THR A 1 101 ? 6.921 6.598 -7.776 1.00 91.31 101 THR A N 1
ATOM 780 C CA . THR A 1 101 ? 7.779 6.366 -6.604 1.00 91.31 101 THR A CA 1
ATOM 781 C C . THR A 1 101 ? 8.565 7.622 -6.225 1.00 91.31 101 THR A C 1
ATOM 783 O O . THR A 1 101 ? 8.687 8.553 -7.021 1.00 91.31 101 THR A O 1
ATOM 786 N N . GLN A 1 102 ? 9.141 7.639 -5.020 1.00 91.62 102 GLN A N 1
ATOM 787 C CA . GLN A 1 102 ? 10.120 8.641 -4.600 1.00 91.62 102 GLN A CA 1
ATOM 788 C C . GLN A 1 102 ? 11.527 8.030 -4.605 1.00 91.62 102 GLN A C 1
ATOM 790 O O . GLN A 1 102 ? 11.922 7.330 -3.663 1.00 91.62 102 GLN A O 1
ATOM 795 N N . ASP A 1 103 ? 12.282 8.307 -5.669 1.00 86.38 103 ASP A N 1
ATOM 796 C CA . ASP A 1 103 ? 13.600 7.717 -5.954 1.00 86.38 103 ASP A CA 1
ATOM 797 C C . ASP A 1 103 ? 13.562 6.179 -5.985 1.00 86.38 103 ASP A C 1
ATOM 799 O O . ASP A 1 103 ? 14.396 5.507 -5.380 1.00 86.38 103 ASP A O 1
ATOM 803 N N . GLY A 1 104 ? 12.538 5.599 -6.619 1.00 89.38 104 GLY A N 1
ATOM 804 C CA . GLY A 1 104 ? 12.376 4.146 -6.699 1.00 89.38 104 GLY A CA 1
ATOM 805 C C . GLY A 1 104 ? 11.703 3.495 -5.498 1.00 89.38 104 GLY A C 1
ATOM 806 O O . GLY A 1 104 ? 11.495 2.282 -5.497 1.00 89.38 104 GLY A O 1
ATOM 807 N N . ARG A 1 105 ? 11.371 4.273 -4.465 1.00 92.19 105 ARG A N 1
ATOM 808 C CA . ARG A 1 105 ? 10.764 3.767 -3.232 1.00 92.19 105 ARG A CA 1
ATOM 809 C C . ARG A 1 105 ? 9.288 4.137 -3.187 1.00 92.19 105 ARG A C 1
ATOM 811 O O . ARG A 1 105 ? 8.934 5.300 -3.389 1.00 92.19 105 ARG A O 1
ATOM 818 N N . TYR A 1 106 ? 8.426 3.167 -2.916 1.00 92.75 106 TYR A N 1
ATOM 819 C CA . TYR A 1 106 ? 7.015 3.428 -2.668 1.00 92.75 106 TYR A CA 1
ATOM 820 C C . TYR A 1 106 ? 6.861 4.069 -1.292 1.00 92.75 106 TYR A C 1
ATOM 822 O O . TYR A 1 106 ? 7.453 3.611 -0.314 1.00 92.75 106 TYR A O 1
ATOM 830 N N . VAL A 1 107 ? 6.082 5.148 -1.238 1.00 94.50 107 VAL A N 1
ATOM 831 C CA . VAL A 1 107 ? 5.835 5.928 -0.023 1.00 94.50 107 VAL A CA 1
ATOM 832 C C . VAL A 1 107 ? 4.342 5.976 0.218 1.00 94.50 107 VAL A C 1
ATOM 834 O O . VAL A 1 107 ? 3.602 6.576 -0.558 1.00 94.50 107 VAL A O 1
ATOM 837 N N . PHE A 1 108 ? 3.898 5.335 1.291 1.00 94.44 108 PHE A N 1
ATOM 838 C CA . PHE A 1 108 ? 2.499 5.341 1.694 1.00 94.44 108 PHE A CA 1
ATOM 839 C C . PHE A 1 108 ? 2.367 5.110 3.201 1.00 94.44 108 PHE A C 1
ATOM 841 O O . PHE A 1 108 ? 3.349 4.946 3.930 1.00 94.44 108 PHE A O 1
ATOM 848 N N . ASN A 1 109 ? 1.127 5.152 3.679 1.00 95.31 109 ASN A N 1
ATOM 849 C CA . ASN A 1 109 ? 0.761 4.816 5.041 1.00 95.31 109 ASN A CA 1
ATOM 850 C C . ASN A 1 109 ? -0.392 3.809 5.057 1.00 95.31 109 ASN A C 1
ATOM 852 O O . ASN A 1 109 ? -1.213 3.743 4.146 1.00 95.31 109 ASN A O 1
ATOM 856 N N . LEU A 1 110 ? -0.438 3.006 6.112 1.00 95.44 110 LEU A N 1
ATOM 857 C CA . LEU A 1 110 ? -1.491 2.038 6.370 1.00 95.44 110 LEU A CA 1
ATOM 858 C C . LEU A 1 110 ? -1.915 2.153 7.827 1.00 95.44 110 LEU A C 1
ATOM 860 O O . LEU A 1 110 ? -1.097 2.428 8.705 1.00 95.44 110 LEU A O 1
ATOM 864 N N . TRP A 1 111 ? -3.192 1.915 8.098 1.00 96.94 111 TRP A N 1
ATOM 865 C CA . TRP A 1 111 ? -3.705 1.918 9.459 1.00 96.94 111 TRP A CA 1
ATOM 866 C C . TRP A 1 111 ? -4.740 0.828 9.676 1.00 96.94 111 TRP A C 1
ATOM 868 O O . TRP A 1 111 ? -5.434 0.400 8.755 1.00 96.94 111 TRP A O 1
ATOM 878 N N . SER A 1 112 ? -4.860 0.374 10.916 1.00 97.69 112 SER A N 1
ATOM 879 C CA . SER A 1 112 ? -5.944 -0.506 11.329 1.00 97.69 112 SER A CA 1
ATOM 880 C C . SER A 1 112 ? -6.395 -0.177 12.742 1.00 97.69 112 SER A C 1
ATOM 882 O O . SER A 1 112 ? -5.593 0.183 13.601 1.00 97.69 112 SER A O 1
ATOM 884 N N . ALA A 1 113 ? -7.697 -0.296 12.973 1.00 97.88 113 ALA A N 1
ATOM 885 C CA . ALA A 1 113 ? -8.322 -0.103 14.266 1.00 97.88 113 ALA A CA 1
ATOM 886 C C . ALA A 1 113 ? -9.213 -1.302 14.584 1.00 97.88 113 ALA A C 1
ATOM 888 O O . ALA A 1 113 ? -9.961 -1.793 13.735 1.00 97.88 113 ALA A O 1
ATOM 889 N N . LYS A 1 114 ? -9.157 -1.770 15.826 1.00 98.06 114 LYS A N 1
ATOM 890 C CA . LYS A 1 114 ? -10.076 -2.781 16.348 1.00 98.06 114 LYS A CA 1
ATOM 891 C C . LYS A 1 114 ? -10.587 -2.300 17.688 1.00 98.06 114 LYS A C 1
ATOM 893 O O . LYS A 1 114 ? -9.797 -1.888 18.531 1.00 98.06 114 LYS A O 1
ATOM 898 N N . ILE A 1 115 ? -11.895 -2.360 17.876 1.00 97.44 115 ILE A N 1
ATOM 899 C CA . ILE A 1 115 ? -12.554 -2.010 19.130 1.00 97.44 115 ILE A CA 1
ATOM 900 C C . ILE A 1 115 ? -13.534 -3.128 19.436 1.00 97.44 115 ILE A C 1
ATOM 902 O O . ILE A 1 115 ? -14.375 -3.472 18.611 1.00 97.44 115 ILE A O 1
ATOM 906 N N . ASN A 1 116 ? -13.419 -3.708 20.617 1.00 97.44 116 ASN A N 1
ATOM 907 C CA . ASN A 1 116 ? -14.411 -4.613 21.159 1.00 97.44 116 ASN A CA 1
ATOM 908 C C . ASN A 1 116 ? -14.658 -4.271 22.626 1.00 97.44 116 ASN A C 1
ATOM 910 O O . ASN A 1 116 ? -13.779 -3.764 23.320 1.00 97.44 116 ASN A O 1
ATOM 914 N N . GLY A 1 117 ? -15.868 -4.504 23.097 1.00 96.44 117 GLY A N 1
ATOM 915 C CA . GLY A 1 117 ? -16.220 -4.217 24.478 1.00 96.44 117 GLY A CA 1
ATOM 916 C C . GLY A 1 117 ? -17.519 -4.888 24.850 1.00 96.44 117 GLY A C 1
ATOM 917 O O . GLY A 1 117 ? -18.206 -5.433 23.992 1.00 96.44 117 GLY A O 1
ATOM 918 N N . THR A 1 118 ? -17.851 -4.825 26.129 1.00 97.19 118 THR A N 1
ATOM 919 C CA . THR A 1 118 ? -19.125 -5.305 26.658 1.00 97.19 118 THR A CA 1
ATOM 920 C C . THR A 1 118 ? -19.722 -4.210 27.520 1.00 97.19 118 THR A C 1
ATOM 922 O O . THR A 1 118 ? -19.002 -3.591 28.298 1.00 97.19 118 THR A O 1
ATOM 925 N N . ILE A 1 119 ? -21.021 -3.970 27.391 1.00 96.25 119 ILE A N 1
ATOM 926 C CA . ILE A 1 119 ? -21.782 -3.036 28.218 1.00 96.25 119 ILE A CA 1
ATOM 927 C C . ILE A 1 119 ? -22.978 -3.797 28.791 1.00 96.25 119 ILE A C 1
ATOM 929 O O . ILE A 1 119 ? -23.785 -4.345 28.038 1.00 96.25 119 ILE A O 1
ATOM 933 N N . ASP A 1 120 ? -23.086 -3.815 30.115 1.00 96.25 120 ASP A N 1
ATOM 934 C CA . ASP A 1 120 ? -24.268 -4.279 30.836 1.00 96.25 120 ASP A CA 1
ATOM 935 C C . ASP A 1 120 ? -25.248 -3.104 30.936 1.00 96.25 120 ASP A C 1
ATOM 937 O O . ASP A 1 120 ? -25.070 -2.173 31.724 1.00 96.25 120 ASP A O 1
ATOM 941 N N . ALA A 1 121 ? -26.259 -3.116 30.072 1.00 89.38 121 ALA A N 1
ATOM 942 C CA . ALA A 1 121 ? -27.312 -2.116 30.031 1.00 89.38 121 ALA A CA 1
ATOM 943 C C . ALA A 1 121 ? -28.410 -2.417 31.071 1.00 89.38 121 ALA A C 1
ATOM 945 O O . ALA A 1 121 ? -28.420 -3.444 31.754 1.00 89.38 121 ALA A O 1
ATOM 946 N N . ARG A 1 122 ? -29.373 -1.495 31.202 1.00 86.31 122 ARG A N 1
ATOM 947 C CA . ARG A 1 122 ? -30.563 -1.714 32.038 1.00 86.31 122 ARG A CA 1
ATOM 948 C C . ARG A 1 122 ? -31.371 -2.920 31.533 1.00 86.31 122 ARG A C 1
ATOM 950 O O . ARG A 1 122 ? -31.249 -3.324 30.380 1.00 86.31 122 ARG A O 1
ATOM 957 N N . TRP A 1 123 ? -32.199 -3.480 32.418 1.00 89.31 123 TRP A N 1
ATOM 958 C CA . TRP A 1 123 ? -33.088 -4.621 32.132 1.00 89.31 123 TRP A CA 1
ATOM 959 C C . TRP A 1 123 ? -32.377 -5.950 31.820 1.00 89.31 123 TRP A C 1
ATOM 961 O O . TRP A 1 123 ? -32.957 -6.824 31.187 1.00 89.31 123 TRP A O 1
ATOM 971 N N . GLY A 1 124 ? -31.129 -6.119 32.272 1.00 88.81 124 GLY A N 1
ATOM 972 C CA . GLY A 1 124 ? -30.375 -7.365 32.081 1.00 88.81 124 GLY A CA 1
ATOM 973 C C . GLY A 1 124 ? -29.835 -7.561 30.661 1.00 88.81 124 GLY A C 1
ATOM 974 O O . GLY A 1 124 ? -29.364 -8.647 30.331 1.00 88.81 124 GLY A O 1
ATOM 975 N N . LEU A 1 125 ? -29.889 -6.527 29.818 1.00 93.06 125 LEU A N 1
ATOM 976 C CA . LEU A 1 125 ? -29.367 -6.582 28.459 1.00 93.06 125 LEU A CA 1
ATOM 977 C C . LEU A 1 125 ? -27.839 -6.438 28.459 1.00 93.06 125 LEU A C 1
ATOM 979 O O . LEU A 1 125 ? -27.298 -5.497 29.036 1.00 93.06 125 LEU A O 1
ATOM 983 N N . ARG A 1 126 ? -27.145 -7.328 27.746 1.00 95.56 126 ARG A N 1
ATOM 984 C CA . ARG A 1 126 ? -25.697 -7.253 27.514 1.00 95.56 126 ARG A CA 1
ATOM 985 C C . ARG A 1 126 ? -25.414 -6.975 26.043 1.00 95.56 126 ARG A C 1
ATOM 987 O O . ARG A 1 126 ? -25.839 -7.733 25.177 1.00 95.56 126 ARG A O 1
ATOM 994 N N . ILE A 1 127 ? -24.681 -5.899 25.771 1.00 95.38 127 ILE A N 1
ATOM 995 C CA . ILE A 1 127 ? -24.324 -5.462 24.417 1.00 95.38 127 ILE A CA 1
ATOM 996 C C . ILE A 1 127 ? -22.821 -5.638 24.231 1.00 95.38 127 ILE A C 1
ATOM 998 O O . ILE A 1 127 ? -22.038 -5.148 25.043 1.00 95.38 127 ILE A O 1
ATOM 1002 N N . THR A 1 128 ? -22.412 -6.305 23.152 1.00 96.44 128 THR A N 1
ATOM 1003 C CA . THR A 1 128 ? -20.999 -6.604 22.880 1.00 96.44 128 THR A CA 1
ATOM 1004 C C . THR A 1 128 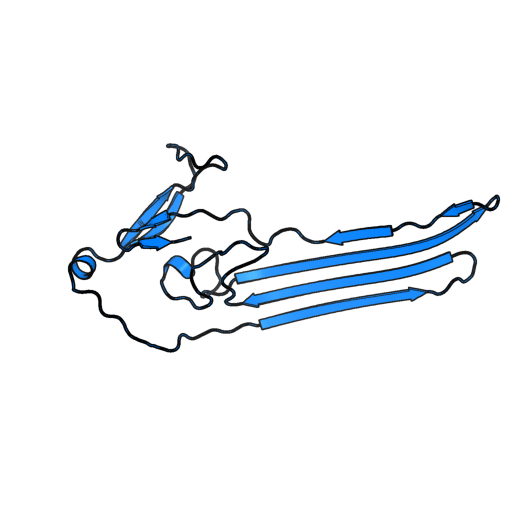? -20.606 -6.135 21.476 1.00 96.44 128 THR A C 1
ATOM 1006 O O . THR A 1 128 ? -20.616 -6.936 20.539 1.00 96.44 128 THR A O 1
ATOM 1009 N N . PRO A 1 129 ? -20.314 -4.835 21.273 1.00 94.38 129 PRO A N 1
ATOM 1010 C CA . PRO A 1 129 ? -19.879 -4.346 19.971 1.00 94.38 129 PRO A CA 1
ATOM 1011 C C . PRO A 1 129 ? -18.495 -4.893 19.609 1.00 94.38 129 PRO A C 1
ATOM 1013 O O . PRO A 1 129 ? -17.595 -4.959 20.448 1.00 94.38 129 PRO A O 1
ATOM 1016 N N . ALA A 1 130 ? -18.316 -5.222 18.331 1.00 96.56 130 ALA A N 1
ATOM 1017 C CA . ALA A 1 130 ? -17.031 -5.581 17.746 1.00 96.56 130 ALA A CA 1
ATOM 1018 C C . ALA A 1 130 ? -16.873 -4.863 16.401 1.00 96.56 130 ALA A C 1
ATOM 1020 O O . ALA A 1 130 ? -17.544 -5.186 15.424 1.00 96.56 130 ALA A O 1
ATOM 1021 N N . ILE A 1 131 ? -15.981 -3.877 16.360 1.00 97.25 131 ILE A N 1
ATOM 1022 C CA . ILE A 1 131 ? -15.713 -3.034 15.197 1.00 97.25 131 ILE A CA 1
ATOM 1023 C C . ILE A 1 131 ? -14.277 -3.282 14.744 1.00 97.25 131 ILE A C 1
ATOM 1025 O O . ILE A 1 131 ? -13.344 -3.314 15.552 1.00 97.25 131 ILE A O 1
ATOM 1029 N N . ARG A 1 132 ? -14.094 -3.452 13.434 1.00 97.00 132 ARG A N 1
ATOM 1030 C CA . ARG A 1 132 ? -12.783 -3.540 12.788 1.00 97.00 132 ARG A CA 1
ATOM 1031 C C . ARG A 1 132 ? -12.769 -2.613 11.586 1.00 97.00 132 ARG A C 1
ATOM 1033 O O . ARG A 1 132 ? -13.680 -2.658 10.766 1.00 97.00 132 ARG A O 1
ATOM 1040 N N . MET A 1 133 ? -11.736 -1.793 11.493 1.00 97.25 133 MET A N 1
ATOM 1041 C CA . MET A 1 133 ? -11.518 -0.856 10.398 1.00 97.25 133 MET A CA 1
ATOM 1042 C C . MET A 1 133 ? -10.066 -0.964 9.947 1.00 97.25 133 MET A C 1
ATOM 1044 O O . MET A 1 133 ? -9.178 -1.230 10.758 1.00 97.25 133 MET A O 1
ATOM 1048 N N . GLN A 1 134 ? -9.823 -0.771 8.657 1.00 95.75 134 GLN A N 1
ATOM 1049 C CA . GLN A 1 134 ? -8.480 -0.769 8.090 1.00 95.75 134 GLN A CA 1
ATOM 1050 C C .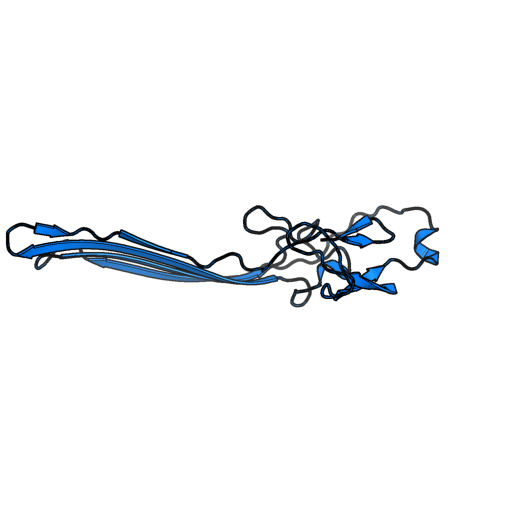 GLN A 1 134 ? -8.416 0.160 6.881 1.00 95.75 134 GLN A C 1
ATOM 1052 O O . GLN A 1 134 ? -9.424 0.363 6.200 1.00 95.75 134 GLN A O 1
ATOM 1057 N N . SER A 1 135 ? -7.231 0.700 6.612 1.00 94.88 135 SER A N 1
ATOM 1058 C CA . SER A 1 135 ? -6.931 1.391 5.363 1.00 94.88 135 SER A CA 1
ATOM 1059 C C . SER A 1 135 ? -7.059 0.448 4.165 1.00 94.88 135 SER A C 1
ATOM 1061 O O . SER A 1 135 ? -6.844 -0.761 4.281 1.00 94.88 135 SER A O 1
ATOM 1063 N N . GLY A 1 136 ? -7.383 1.016 3.004 1.00 91.12 136 GLY A N 1
ATOM 1064 C CA . GLY A 1 136 ? -7.410 0.294 1.734 1.00 91.12 136 GLY A CA 1
ATOM 1065 C C . GLY A 1 136 ? -6.017 0.020 1.158 1.00 91.12 136 GLY A C 1
ATOM 1066 O O . GLY A 1 136 ? -4.995 0.193 1.825 1.00 91.12 136 GLY A O 1
ATOM 1067 N N . GLN A 1 137 ? -5.992 -0.399 -0.108 1.00 89.75 137 GLN A N 1
ATOM 1068 C CA . GLN A 1 137 ? -4.753 -0.581 -0.866 1.00 89.75 137 GLN A CA 1
ATOM 1069 C C . GLN A 1 137 ? -4.053 0.772 -1.112 1.00 89.75 137 GLN A C 1
ATOM 1071 O O . GLN A 1 137 ? -4.734 1.766 -1.369 1.00 89.75 137 GLN A O 1
ATOM 1076 N N . PRO A 1 138 ? -2.707 0.827 -1.078 1.00 88.81 138 PRO A N 1
ATOM 1077 C CA . PRO A 1 138 ? -1.935 2.067 -1.195 1.00 88.81 138 PRO A CA 1
ATOM 1078 C C . PRO A 1 138 ? -1.759 2.554 -2.643 1.00 88.81 138 PRO A C 1
ATOM 1080 O O . PRO A 1 138 ? -0.954 3.439 -2.910 1.00 88.81 138 PRO A O 1
ATOM 1083 N N . TYR A 1 139 ? -2.487 1.971 -3.593 1.00 87.88 139 TYR A N 1
ATOM 1084 C CA . TYR A 1 139 ? -2.483 2.348 -5.002 1.00 87.88 139 TYR A CA 1
ATOM 1085 C C . TYR A 1 139 ? -3.898 2.226 -5.565 1.00 87.88 139 TYR A C 1
ATOM 1087 O O . TYR A 1 139 ? -4.721 1.471 -5.052 1.00 87.88 139 TYR A O 1
ATOM 1095 N N . ALA A 1 140 ? -4.172 2.961 -6.644 1.00 83.94 140 ALA A N 1
ATOM 1096 C CA . ALA A 1 140 ? -5.476 2.928 -7.299 1.00 83.94 140 ALA A CA 1
ATOM 1097 C C . ALA A 1 140 ? -5.655 1.677 -8.174 1.00 83.94 140 ALA A C 1
ATOM 1099 O O . ALA A 1 140 ? -6.655 0.975 -8.063 1.00 83.94 140 ALA A O 1
ATOM 1100 N N . ARG A 1 141 ? -4.690 1.405 -9.065 1.00 85.06 141 ARG A N 1
ATOM 1101 C CA . ARG A 1 141 ? -4.686 0.242 -9.965 1.00 85.06 141 ARG A CA 1
ATOM 1102 C C . ARG A 1 141 ? -3.286 -0.046 -10.498 1.00 85.06 141 ARG A C 1
ATOM 1104 O O . ARG A 1 141 ? -2.433 0.837 -10.486 1.00 85.06 141 ARG A O 1
ATOM 1111 N N . THR A 1 142 ? -3.099 -1.247 -11.032 1.00 88.06 142 THR A N 1
ATOM 1112 C CA . THR A 1 142 ? -1.936 -1.644 -11.839 1.00 88.06 142 THR A CA 1
ATOM 1113 C C . THR A 1 142 ? -2.400 -2.020 -13.246 1.00 88.06 142 THR A C 1
ATOM 1115 O O . THR A 1 142 ? -3.554 -2.406 -13.443 1.00 88.06 142 THR A O 1
ATOM 1118 N N . PHE A 1 143 ? -1.526 -1.889 -14.242 1.00 88.62 143 PHE A N 1
ATOM 1119 C CA . PHE A 1 143 ? -1.782 -2.351 -15.607 1.00 88.62 143 PHE A CA 1
ATOM 1120 C C . PHE A 1 143 ? -0.467 -2.762 -16.262 1.00 88.62 143 PHE A C 1
ATOM 1122 O O . PHE A 1 143 ? 0.591 -2.331 -15.834 1.00 88.62 143 PHE A O 1
ATOM 1129 N N . LEU A 1 144 ? -0.522 -3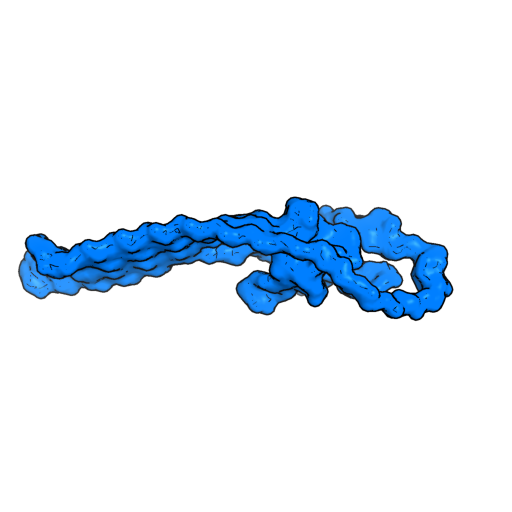.611 -17.284 1.00 89.12 144 LEU A N 1
ATOM 1130 C CA . LEU A 1 144 ? 0.672 -4.004 -18.026 1.00 89.12 144 LEU A CA 1
ATOM 1131 C C . LEU A 1 144 ? 0.782 -3.163 -19.297 1.00 89.12 144 LEU A C 1
ATOM 1133 O O . LEU A 1 144 ? -0.198 -3.023 -20.030 1.00 89.12 144 LEU A O 1
ATOM 1137 N N . ALA A 1 145 ? 1.973 -2.651 -19.578 1.00 89.44 145 ALA A N 1
ATOM 1138 C CA . ALA A 1 145 ? 2.287 -1.971 -20.821 1.00 89.44 145 ALA A CA 1
ATOM 1139 C C . ALA A 1 145 ? 3.421 -2.681 -21.563 1.00 89.44 145 ALA A C 1
ATOM 1141 O O . ALA A 1 145 ? 4.458 -3.019 -20.989 1.00 89.44 145 ALA A O 1
ATOM 1142 N N . THR A 1 146 ? 3.229 -2.889 -22.863 1.00 89.56 146 THR A N 1
ATOM 1143 C CA . THR A 1 146 ? 4.261 -3.446 -23.737 1.00 89.56 146 THR A CA 1
ATOM 1144 C C . THR A 1 146 ? 5.225 -2.347 -24.168 1.00 89.56 146 THR A C 1
ATOM 1146 O O . THR A 1 146 ? 4.836 -1.375 -24.812 1.00 89.56 146 THR A O 1
ATOM 1149 N N . MET A 1 147 ? 6.493 -2.532 -23.826 1.00 90.69 147 MET A N 1
ATOM 1150 C CA . MET A 1 147 ? 7.622 -1.726 -24.277 1.00 90.69 147 MET A CA 1
ATOM 1151 C C . MET A 1 147 ? 8.327 -2.424 -25.445 1.00 90.69 147 MET A C 1
ATOM 1153 O O . MET A 1 147 ? 8.141 -3.618 -25.683 1.00 90.69 147 MET A O 1
ATOM 1157 N N . ASN A 1 148 ? 9.224 -1.718 -26.136 1.00 91.38 148 ASN A N 1
ATOM 1158 C CA . ASN A 1 148 ? 10.022 -2.311 -27.219 1.00 91.38 148 ASN A CA 1
ATOM 1159 C C . ASN A 1 148 ? 11.091 -3.322 -26.747 1.00 91.38 148 ASN A C 1
ATOM 1161 O O . ASN A 1 148 ? 11.853 -3.821 -27.566 1.00 91.38 148 ASN A O 1
ATOM 1165 N N . TYR A 1 149 ? 11.150 -3.616 -25.447 1.00 88.19 149 TYR A N 1
ATOM 1166 C CA . TYR A 1 149 ? 12.138 -4.495 -24.815 1.00 88.19 149 TYR A CA 1
ATOM 1167 C C . TYR A 1 149 ? 11.527 -5.475 -23.802 1.00 88.19 149 TYR A C 1
ATOM 1169 O O . TYR A 1 149 ? 12.244 -6.084 -23.012 1.00 88.19 149 TYR A O 1
ATOM 1177 N N . GLY A 1 150 ? 10.200 -5.610 -23.788 1.00 85.62 150 GLY A N 1
ATOM 1178 C CA . GLY A 1 150 ? 9.483 -6.458 -22.838 1.00 85.62 150 GLY A CA 1
ATOM 1179 C C . GLY A 1 150 ? 8.226 -5.784 -22.311 1.00 85.62 150 GLY A C 1
ATOM 1180 O O . GLY A 1 150 ? 7.766 -4.788 -22.857 1.00 85.62 150 GLY A O 1
ATOM 1181 N N . SER A 1 151 ? 7.657 -6.326 -21.240 1.00 86.50 151 SER A N 1
ATOM 1182 C CA . SER A 1 151 ? 6.490 -5.729 -20.584 1.00 86.50 151 SER A CA 1
ATOM 1183 C C . SER A 1 151 ? 6.884 -5.094 -19.256 1.00 86.50 151 SER A C 1
ATOM 1185 O O . SER A 1 151 ? 7.706 -5.645 -18.529 1.00 86.50 151 SER A O 1
ATOM 1187 N N . GLN A 1 152 ? 6.292 -3.942 -18.959 1.00 85.12 152 GLN A N 1
ATOM 1188 C CA . GLN A 1 152 ? 6.456 -3.200 -17.709 1.00 85.12 152 GLN A CA 1
ATOM 1189 C C . GLN A 1 152 ? 5.092 -3.039 -17.038 1.00 85.12 152 GLN A C 1
ATOM 1191 O O . GLN A 1 152 ? 4.064 -3.098 -17.720 1.00 85.12 152 GLN A O 1
ATOM 1196 N N . ARG A 1 153 ? 5.083 -2.879 -15.715 1.00 83.06 153 ARG A N 1
ATOM 1197 C CA . ARG A 1 153 ? 3.867 -2.727 -14.912 1.00 83.06 153 ARG A CA 1
ATOM 1198 C C . ARG A 1 153 ? 3.824 -1.355 -14.241 1.00 83.06 153 ARG A C 1
ATOM 1200 O O . ARG A 1 153 ? 4.920 -0.806 -14.012 1.00 83.06 153 ARG A O 1
#

Foldseek 3Di:
DKDKDFDADPVRHGDPPGDIDIDDFDDPVVLPDDDDDDDDDADWDKDKDKDKDWDWDDDDPFKTKTKIKMKMWIWGQDQDDPPDGQWDDSGCPDPRCCVCHDVNTHTDMKMKMWMWMWGQDPPRDIDIDTDIDIDDDRDDDHDWDDHPVGITD

Secondary structure (DSSP, 8-state):
-EEEEEPPPTTS---TTS-EEEEEPPPHHHHTSPP-----PPP---EEEEEEEEEEEEEETTEEEEEEEEEEEEEE--SEETTEESSSSSS--SGGGGTTSBTTBEEEEEEEEEEEEEEE-GGG-EE--EEEEE---SSS----EEETTEEE-